Protein AF-A0A1J3GB90-F1 (afdb_monomer_lite)

Secondary structure (DSSP, 8-state):
--------S------------PPPTTPPPTT--TTS-S-SSPP-TT-HHHHHHHHHHHHHHTT-THHHHS-S---

Organism: Noccaea caerulescens (NCBI:txid107243)

Sequence (75 aa):
MSIDGVNLQEVIPQGGAPPLLAPSPYSLHPSDNPGALITSVLLRGDNYSKWATKLSNSLQAKQKLGFIDGTVLKP

Foldseek 3Di:
DDDDDDDPPDDDPPDPDDPPPDPQLPDDDPPDDPPDDLFPDDDDPPCCVVVVVRNCVSCVVVVNNCVVVVVRPDD

pLDDT: mean 74.68, std 18.58, range [35.75, 95.0]

Structure (mmCIF, N/CA/C/O backbone):
data_AF-A0A1J3GB90-F1
#
_entry.id   AF-A0A1J3GB90-F1
#
loop_
_atom_site.group_PDB
_atom_site.id
_atom_site.type_symbol
_atom_site.label_atom_id
_atom_site.label_alt_id
_atom_site.label_comp_id
_atom_site.label_asym_id
_atom_site.label_entity_id
_atom_site.label_seq_id
_atom_site.pdbx_PDB_ins_code
_atom_site.Cartn_x
_atom_site.Cartn_y
_atom_site.Cartn_z
_atom_site.occupancy
_atom_site.B_iso_or_equiv
_atom_site.auth_seq_id
_atom_site.auth_comp_id
_atom_site.auth_asym_id
_atom_site.auth_atom_id
_atom_site.pdbx_PDB_model_num
ATOM 1 N N . MET A 1 1 ? -24.873 32.667 58.688 1.00 37.22 1 MET A N 1
ATOM 2 C CA . MET A 1 1 ? -23.551 32.132 58.308 1.00 37.22 1 MET A CA 1
ATOM 3 C C . MET A 1 1 ? -23.786 30.937 57.399 1.00 37.22 1 MET A C 1
ATOM 5 O O . MET A 1 1 ? -24.411 29.986 57.842 1.00 37.22 1 MET A O 1
ATOM 9 N N . SER A 1 2 ? -23.384 31.070 56.131 1.00 43.00 2 SER A N 1
ATOM 10 C CA . SER A 1 2 ? -23.034 29.994 55.176 1.00 43.00 2 SER A CA 1
ATOM 11 C C . SER A 1 2 ? -22.090 28.965 55.818 1.00 43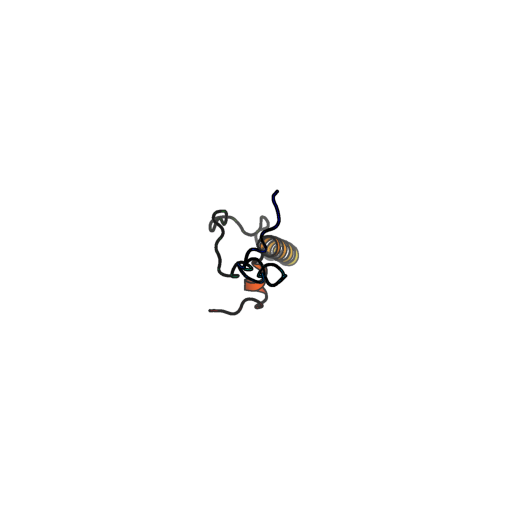.00 2 SER A C 1
ATOM 13 O O . SER A 1 2 ? -21.425 29.337 56.780 1.00 43.00 2 SER A O 1
ATOM 15 N N . ILE A 1 3 ? -21.890 27.718 55.386 1.00 45.03 3 ILE A N 1
ATOM 16 C CA . ILE A 1 3 ? -22.077 26.898 54.163 1.00 45.03 3 ILE A CA 1
ATOM 17 C C . ILE A 1 3 ? -21.979 25.424 54.681 1.00 45.03 3 ILE A C 1
ATOM 19 O O . ILE A 1 3 ? -21.530 25.222 55.803 1.00 45.03 3 ILE A O 1
ATOM 23 N N . ASP A 1 4 ? -22.486 24.357 54.063 1.00 48.44 4 ASP A N 1
ATOM 24 C CA . ASP A 1 4 ? -22.089 23.812 52.765 1.00 48.44 4 ASP A CA 1
ATOM 25 C C . ASP A 1 4 ? -23.173 22.881 52.216 1.00 48.44 4 ASP A C 1
ATOM 27 O O . ASP A 1 4 ? -23.671 21.976 52.890 1.00 48.44 4 ASP A O 1
ATOM 31 N N . GLY A 1 5 ? -23.533 23.128 50.958 1.00 54.66 5 GLY A N 1
ATOM 32 C CA . GLY A 1 5 ? -24.448 22.300 50.196 1.00 54.66 5 GLY A CA 1
ATOM 33 C C . GLY A 1 5 ? -23.785 20.996 49.775 1.00 54.66 5 GLY A C 1
ATOM 34 O O . GLY A 1 5 ? -22.821 20.993 49.015 1.00 54.66 5 GLY A O 1
ATOM 35 N N . VAL A 1 6 ? -24.369 19.880 50.199 1.00 48.47 6 VAL A N 1
ATOM 36 C CA . VAL A 1 6 ? -24.199 18.607 49.503 1.00 48.47 6 VAL A CA 1
ATOM 37 C C . VAL A 1 6 ? -25.215 18.566 48.365 1.00 48.47 6 VAL A C 1
ATOM 39 O O . VAL A 1 6 ? -26.425 18.481 48.565 1.00 48.47 6 VAL A O 1
ATOM 42 N N . ASN A 1 7 ? -24.711 18.744 47.149 1.00 42.88 7 ASN A N 1
ATOM 43 C CA . ASN A 1 7 ? -25.489 18.662 45.926 1.00 42.88 7 ASN A CA 1
ATOM 44 C C . ASN A 1 7 ? -25.800 17.181 45.640 1.00 42.88 7 ASN A C 1
ATOM 46 O O . ASN A 1 7 ? -24.886 16.365 45.546 1.00 42.88 7 ASN A O 1
ATOM 50 N N . LEU A 1 8 ? -27.087 16.840 45.531 1.00 43.09 8 LEU A N 1
ATOM 51 C CA . LEU A 1 8 ? -27.587 15.490 45.233 1.00 43.09 8 LEU A CA 1
ATOM 52 C C . LEU A 1 8 ? -27.545 15.138 43.731 1.00 43.09 8 LEU A C 1
ATOM 54 O O . LEU A 1 8 ? -28.225 14.207 43.301 1.00 43.09 8 LEU A O 1
ATOM 58 N N . GLN A 1 9 ? -26.758 15.844 42.919 1.00 35.75 9 GLN A N 1
ATOM 59 C CA . GLN A 1 9 ? -26.527 15.462 41.531 1.00 35.75 9 GLN A CA 1
ATOM 60 C C . GLN A 1 9 ? -25.418 14.405 41.462 1.00 35.75 9 GLN A C 1
ATOM 62 O O . GLN A 1 9 ? -24.235 14.720 41.484 1.00 35.75 9 GLN A O 1
ATOM 67 N N . GLU A 1 10 ? -25.866 13.152 41.399 1.00 44.97 10 GLU A N 1
ATOM 68 C CA . GLU A 1 10 ? -25.210 12.007 40.766 1.00 44.97 10 GLU A CA 1
ATOM 69 C C . GLU A 1 10 ? -23.743 11.717 41.112 1.00 44.97 10 GLU A C 1
ATOM 71 O O . GLU A 1 10 ? -22.794 12.387 40.714 1.00 44.97 10 GLU A O 1
ATOM 76 N N . VAL A 1 11 ? -23.577 10.565 41.758 1.00 41.59 11 VAL A N 1
ATOM 77 C CA . VAL A 1 11 ? -22.371 9.742 41.742 1.00 41.59 11 VAL A CA 1
ATOM 78 C C . VAL A 1 11 ? -21.835 9.649 40.310 1.00 41.59 11 VAL A C 1
ATOM 80 O O . VAL A 1 11 ? -22.314 8.856 39.505 1.00 41.59 11 VAL A O 1
ATOM 83 N N . ILE A 1 12 ? -20.824 10.453 39.994 1.00 49.59 12 ILE A N 1
ATOM 84 C CA . ILE A 1 12 ? -20.016 10.274 38.792 1.00 49.59 12 ILE A CA 1
ATOM 85 C C . ILE A 1 12 ? -19.206 8.997 39.045 1.00 49.59 12 ILE A C 1
ATOM 87 O O . ILE A 1 12 ? -18.383 8.993 39.970 1.00 49.59 12 ILE A O 1
ATOM 91 N N . PRO A 1 13 ? -19.388 7.895 38.295 1.00 42.91 13 PRO A N 1
ATOM 92 C CA . PRO A 1 13 ? -18.374 6.864 38.322 1.00 42.91 13 PRO A CA 1
ATOM 93 C C . PRO A 1 13 ? -17.094 7.515 37.796 1.00 42.91 13 PRO A C 1
ATOM 95 O O . PRO A 1 13 ? -17.066 8.062 36.694 1.00 42.91 13 PRO A O 1
ATOM 98 N N . GLN A 1 14 ? -16.034 7.468 38.601 1.00 48.06 14 GLN A N 1
ATOM 99 C CA . GLN A 1 14 ? -14.658 7.694 38.166 1.00 48.06 14 GLN A CA 1
ATOM 100 C C . GLN A 1 14 ? -14.293 6.556 37.194 1.00 48.06 14 GLN A C 1
ATOM 102 O O . GLN A 1 14 ? -13.582 5.616 37.537 1.00 48.06 14 GLN A O 1
ATOM 107 N N . GLY A 1 15 ? -14.903 6.569 36.012 1.00 39.31 15 GLY A N 1
ATOM 108 C CA . GLY A 1 15 ? -14.733 5.606 34.940 1.00 39.31 15 GLY A CA 1
ATOM 109 C C . GLY A 1 15 ? -13.917 6.279 33.858 1.00 39.31 15 GLY A C 1
ATOM 110 O O . GLY A 1 15 ? -14.321 7.323 33.349 1.00 39.31 15 GLY A O 1
ATOM 111 N N . GLY A 1 16 ? -12.747 5.709 33.558 1.00 44.91 16 GLY A N 1
ATOM 112 C CA . GLY A 1 16 ? -11.869 6.185 32.497 1.00 44.91 16 GLY A CA 1
ATOM 113 C C . GLY A 1 16 ? -12.670 6.513 31.243 1.00 44.91 16 GLY A C 1
ATOM 114 O O . GLY A 1 16 ? -13.635 5.814 30.928 1.00 44.91 16 GLY A O 1
ATOM 115 N N . ALA A 1 17 ? -12.291 7.610 30.585 1.00 47.94 17 ALA A N 1
ATOM 116 C CA . ALA A 1 17 ? -12.933 8.076 29.366 1.00 47.94 17 ALA A CA 1
ATOM 117 C C . ALA A 1 17 ? -13.313 6.878 28.474 1.00 47.94 17 ALA A C 1
ATOM 119 O O . ALA A 1 17 ? -12.471 5.984 28.308 1.00 47.94 17 ALA A O 1
ATOM 120 N N . PRO A 1 18 ? -14.538 6.826 27.906 1.00 53.16 18 PRO A N 1
ATOM 121 C CA . PRO A 1 18 ? -14.834 5.836 26.875 1.00 53.16 18 PRO A CA 1
ATOM 122 C C . PRO A 1 18 ? -13.681 5.896 25.870 1.00 53.16 18 PRO A C 1
ATOM 124 O O . PRO A 1 18 ? -13.243 7.017 25.583 1.00 53.16 18 PRO A O 1
ATOM 127 N N . PRO A 1 19 ? -13.133 4.757 25.395 1.00 57.00 19 PRO A N 1
ATOM 128 C CA . PRO A 1 19 ? -12.039 4.792 24.437 1.00 57.00 19 PRO A CA 1
ATOM 129 C C . PRO A 1 19 ? -12.520 5.695 23.316 1.00 57.00 19 PRO A C 1
ATOM 131 O O . PRO A 1 19 ? -13.511 5.357 22.669 1.00 57.00 19 PRO A O 1
ATOM 134 N N . LEU A 1 20 ? -11.924 6.888 23.214 1.00 56.03 20 LEU A N 1
ATOM 135 C CA . LEU A 1 20 ? -12.349 7.942 22.303 1.00 56.03 20 LEU A CA 1
ATOM 136 C C . LEU A 1 20 ? -12.448 7.268 20.947 1.00 56.03 20 LE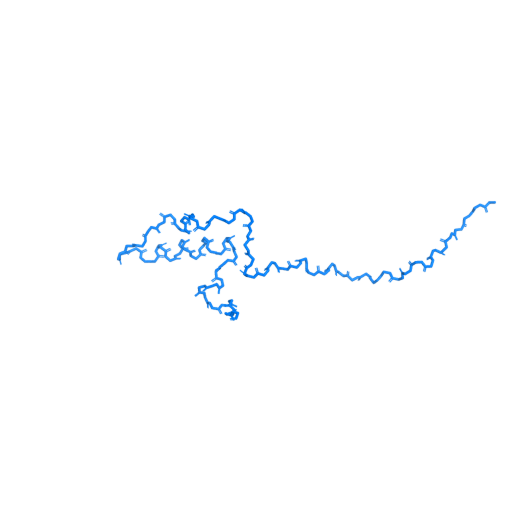U A C 1
ATOM 138 O O . LEU A 1 20 ? -11.421 6.818 20.444 1.00 56.03 20 LEU A O 1
ATOM 142 N N . LEU A 1 21 ? -13.689 7.053 20.499 1.00 61.59 21 LEU A N 1
ATOM 143 C CA . LEU A 1 21 ? -14.079 5.980 19.587 1.00 61.59 21 LEU A CA 1
ATOM 144 C C . LEU A 1 21 ? -12.997 5.779 18.535 1.00 61.59 21 LEU A C 1
ATOM 146 O O . LEU A 1 21 ? -12.792 6.664 17.702 1.00 61.59 21 LEU A O 1
ATOM 150 N N . ALA A 1 22 ? -12.259 4.665 18.624 1.00 64.69 22 ALA A N 1
ATOM 151 C CA . ALA A 1 22 ? -11.234 4.376 17.636 1.00 64.69 22 ALA A CA 1
ATOM 152 C C . ALA A 1 22 ? -11.914 4.480 16.263 1.00 64.69 22 ALA A C 1
ATOM 154 O O . ALA A 1 22 ? -12.974 3.869 16.075 1.00 64.69 22 ALA A O 1
ATOM 155 N N . PRO A 1 23 ? -11.397 5.319 15.350 1.00 70.56 23 PRO A N 1
ATOM 156 C CA . PRO A 1 23 ? -12.054 5.540 14.078 1.00 70.56 23 PRO A CA 1
ATOM 157 C C . PRO A 1 23 ? -12.237 4.184 13.401 1.00 70.56 23 PRO A C 1
ATOM 159 O O . PRO A 1 23 ? -11.305 3.379 13.357 1.00 70.56 23 PRO A O 1
ATOM 162 N N . SER A 1 24 ? -13.454 3.920 12.916 1.00 80.25 24 SER A N 1
ATOM 163 C CA . SER A 1 24 ? -13.722 2.713 12.135 1.00 80.25 24 SER A CA 1
ATOM 164 C C . SER A 1 24 ? -12.653 2.588 11.044 1.00 80.25 24 SER A C 1
ATOM 166 O O . SER A 1 24 ? -12.314 3.600 10.422 1.00 80.25 24 SER A O 1
ATOM 168 N N . PRO A 1 25 ? -12.122 1.385 10.763 1.00 78.19 25 PRO A N 1
ATOM 169 C CA . PRO A 1 25 ? -11.150 1.210 9.683 1.00 78.19 25 PRO A CA 1
ATOM 170 C C . PRO A 1 25 ? -11.703 1.693 8.329 1.00 78.19 25 PRO A C 1
ATOM 172 O O . PRO A 1 25 ? -10.941 2.096 7.451 1.00 78.19 25 PRO A O 1
ATOM 175 N N . TYR A 1 26 ? -13.032 1.726 8.190 1.00 82.25 26 TYR A N 1
ATOM 176 C CA . TYR A 1 26 ? -13.767 2.222 7.026 1.00 82.25 26 TYR A CA 1
ATOM 177 C C . TYR A 1 26 ? -13.994 3.737 7.005 1.00 82.25 26 TYR A C 1
ATOM 179 O O . TYR A 1 26 ? -14.541 4.255 6.032 1.00 82.25 26 TYR A O 1
ATOM 187 N N . SER A 1 27 ? -13.587 4.462 8.046 1.00 79.94 27 SER A N 1
ATOM 188 C CA . SER A 1 27 ? -13.717 5.914 8.094 1.00 79.94 27 SER A CA 1
ATOM 189 C C . SER A 1 27 ? -12.785 6.584 7.081 1.00 79.94 27 SER A C 1
ATOM 191 O O . SER A 1 27 ? -11.597 6.256 6.960 1.00 79.94 27 SER A O 1
ATOM 193 N N . LEU A 1 28 ? -13.335 7.563 6.365 1.00 78.25 28 LEU A N 1
ATOM 194 C CA . LEU A 1 28 ? -12.592 8.475 5.502 1.00 78.25 28 LEU A CA 1
ATOM 195 C C . LEU A 1 28 ? -12.354 9.777 6.265 1.00 78.25 28 LEU A C 1
ATOM 197 O O . LEU A 1 28 ? -13.304 10.402 6.736 1.00 78.25 28 LEU A O 1
ATOM 201 N N . HIS A 1 29 ? -11.095 10.186 6.400 1.00 74.94 29 HIS A N 1
ATOM 202 C CA . HIS A 1 29 ? -10.769 11.483 6.978 1.00 74.94 29 HIS A CA 1
ATOM 203 C C . HIS A 1 29 ? -10.959 12.579 5.911 1.00 74.94 29 HIS A C 1
ATOM 205 O O . HIS A 1 29 ? -10.647 12.336 4.748 1.00 74.94 29 HIS A O 1
ATOM 211 N N . PRO A 1 30 ? -11.397 13.807 6.245 1.00 75.44 30 PRO A N 1
ATOM 212 C CA . PRO A 1 30 ? -11.541 14.887 5.258 1.00 75.44 30 PRO A CA 1
ATOM 213 C C . PRO A 1 30 ? -10.250 15.237 4.496 1.00 75.44 30 PRO A C 1
ATOM 215 O O . PRO A 1 30 ? -10.310 15.815 3.416 1.00 75.44 30 PRO A O 1
ATOM 218 N N . SER A 1 31 ? -9.080 14.888 5.045 1.00 76.00 31 SER A N 1
ATOM 219 C CA . SER A 1 31 ? -7.778 15.044 4.376 1.00 76.00 31 SER A CA 1
ATOM 220 C C . SER A 1 31 ? -7.336 13.820 3.562 1.00 76.00 31 SER A C 1
ATOM 222 O O . SER A 1 31 ? -6.255 13.842 2.968 1.00 76.00 31 SER A O 1
ATOM 224 N N . ASP A 1 32 ? -8.124 12.742 3.531 1.00 78.25 32 ASP A N 1
ATOM 225 C CA . ASP A 1 32 ? -7.849 11.608 2.659 1.00 78.25 32 ASP A CA 1
ATOM 226 C C . ASP A 1 32 ? -8.071 12.019 1.203 1.00 78.25 32 ASP A C 1
ATOM 228 O O . ASP A 1 32 ? -9.181 12.321 0.777 1.00 78.25 32 ASP A O 1
ATOM 232 N N . ASN A 1 33 ? -6.992 11.998 0.422 1.00 80.19 33 ASN A N 1
ATOM 233 C CA . ASN A 1 33 ? -7.045 12.241 -1.011 1.00 80.19 33 ASN A CA 1
ATOM 234 C C . ASN A 1 33 ? -7.087 10.898 -1.768 1.00 80.19 33 ASN A C 1
ATOM 236 O O . ASN A 1 33 ? -6.042 10.249 -1.880 1.00 80.19 33 ASN A O 1
ATOM 240 N N . PRO A 1 34 ? -8.246 10.472 -2.308 1.00 73.31 34 PRO A N 1
ATOM 241 C CA . PRO A 1 34 ? -8.357 9.227 -3.070 1.00 73.31 34 PRO A CA 1
ATOM 242 C C . PRO A 1 34 ? -7.573 9.249 -4.394 1.00 73.31 34 PRO A C 1
ATOM 244 O O . PRO A 1 34 ? -7.299 8.190 -4.948 1.00 73.31 34 PRO A O 1
ATOM 247 N N . GLY A 1 35 ? -7.184 10.429 -4.892 1.00 78.56 35 GLY A N 1
ATOM 248 C CA . GLY A 1 35 ? -6.338 10.587 -6.078 1.00 78.56 35 GLY A CA 1
ATOM 249 C C . GLY A 1 35 ? -4.836 10.665 -5.783 1.00 78.56 35 GLY A C 1
ATOM 250 O O . GLY A 1 35 ? -4.040 10.750 -6.717 1.00 78.56 35 GLY A O 1
ATOM 251 N N . ALA A 1 36 ? -4.421 10.661 -4.512 1.00 83.19 36 ALA A N 1
ATOM 252 C CA . ALA A 1 36 ? -3.006 10.704 -4.159 1.00 83.19 36 ALA A CA 1
ATOM 253 C C . ALA A 1 36 ? -2.342 9.333 -4.338 1.00 83.19 36 ALA A C 1
ATOM 255 O O . ALA A 1 36 ? -2.888 8.297 -3.955 1.00 83.19 36 ALA A O 1
ATOM 256 N N . LEU A 1 37 ? -1.114 9.333 -4.863 1.00 82.69 37 LEU A N 1
ATOM 257 C CA . LEU A 1 37 ? -0.297 8.125 -4.925 1.00 82.69 37 LEU A CA 1
ATOM 258 C C . LEU A 1 37 ? -0.009 7.613 -3.509 1.00 82.69 37 LEU A C 1
ATOM 260 O O . LEU A 1 37 ? 0.524 8.341 -2.672 1.00 82.69 37 LEU A O 1
ATOM 264 N N . ILE A 1 38 ? -0.312 6.335 -3.261 1.00 84.50 38 ILE A N 1
ATOM 265 C CA . ILE A 1 38 ? -0.051 5.689 -1.965 1.00 84.50 38 ILE A CA 1
ATOM 266 C C . ILE A 1 38 ? 1.461 5.593 -1.712 1.00 84.50 38 ILE A C 1
ATOM 268 O O . ILE A 1 38 ? 1.914 5.728 -0.584 1.00 84.50 38 ILE A O 1
ATOM 272 N N . THR A 1 39 ? 2.268 5.396 -2.752 1.00 85.44 39 THR A N 1
ATOM 273 C CA . THR A 1 39 ? 3.732 5.343 -2.658 1.00 85.44 39 THR A CA 1
ATOM 274 C C . THR A 1 39 ? 4.362 6.150 -3.787 1.00 85.44 39 THR A C 1
ATOM 276 O O . THR A 1 39 ? 3.863 6.155 -4.910 1.00 85.44 39 THR A O 1
ATOM 279 N N . SER A 1 40 ? 5.479 6.824 -3.498 1.00 85.69 40 SER A N 1
ATOM 280 C CA . SER A 1 40 ? 6.284 7.531 -4.503 1.00 85.69 40 SER A CA 1
ATOM 281 C C . SER A 1 40 ? 7.127 6.591 -5.370 1.00 85.69 40 SER A C 1
ATOM 283 O O 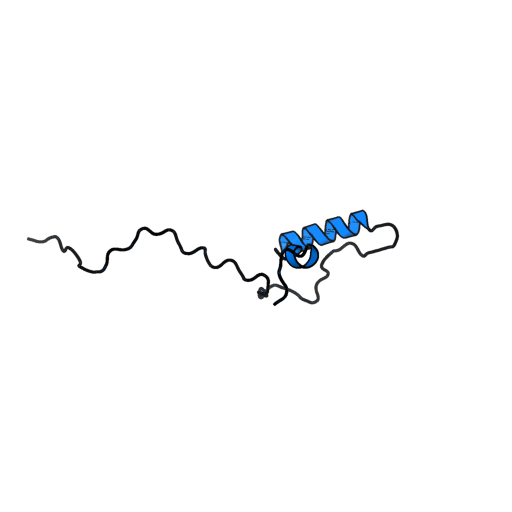. SER A 1 40 ? 7.631 6.993 -6.415 1.00 85.69 40 SER A O 1
ATOM 285 N N . VAL A 1 41 ? 7.292 5.333 -4.951 1.00 89.56 41 VAL A N 1
ATOM 286 C CA . VAL A 1 41 ? 7.959 4.294 -5.742 1.00 89.56 41 VAL A CA 1
ATOM 287 C C . VAL A 1 41 ? 6.898 3.575 -6.560 1.00 89.56 41 VAL A C 1
ATOM 289 O O . VAL A 1 41 ? 6.003 2.967 -5.986 1.00 89.56 41 VAL A O 1
ATOM 292 N N . LEU A 1 42 ? 7.009 3.616 -7.886 1.00 90.06 42 LEU A N 1
ATOM 293 C CA . LEU A 1 42 ? 6.161 2.831 -8.785 1.00 90.06 42 LEU A CA 1
ATOM 294 C C . LEU A 1 42 ? 6.681 1.398 -8.888 1.00 90.06 42 LEU A C 1
ATOM 296 O O . LEU A 1 42 ? 7.894 1.192 -8.939 1.00 90.06 42 LEU A O 1
ATOM 300 N N . LEU A 1 43 ? 5.775 0.420 -8.934 1.00 90.69 43 LEU A N 1
ATOM 301 C CA . LEU A 1 43 ? 6.146 -0.982 -9.109 1.00 90.69 43 LEU A CA 1
ATOM 302 C C . LEU A 1 43 ? 6.734 -1.199 -10.509 1.00 90.69 43 LEU A C 1
ATOM 304 O O . LEU A 1 43 ? 6.131 -0.850 -11.521 1.00 90.69 43 LEU A O 1
ATOM 308 N N . ARG A 1 44 ? 7.919 -1.796 -10.540 1.00 89.50 44 ARG A N 1
ATOM 309 C CA . ARG A 1 44 ? 8.650 -2.269 -11.712 1.00 89.50 44 ARG A CA 1
ATOM 310 C C . ARG A 1 44 ? 9.080 -3.709 -11.427 1.00 89.50 44 ARG A C 1
ATOM 312 O O . ARG A 1 44 ? 9.213 -4.091 -10.267 1.00 89.50 44 ARG A O 1
ATOM 319 N N . GLY A 1 45 ? 9.293 -4.509 -12.469 1.00 89.81 45 GLY A N 1
ATOM 320 C CA . GLY A 1 45 ? 9.581 -5.941 -12.319 1.00 89.81 45 GLY A CA 1
ATOM 321 C C . GLY A 1 45 ? 10.738 -6.275 -11.363 1.00 89.81 45 GLY A C 1
ATOM 322 O O . GLY A 1 45 ? 10.703 -7.303 -10.702 1.00 89.81 45 GLY A O 1
ATOM 323 N N . ASP A 1 46 ? 11.724 -5.393 -11.230 1.00 95.00 46 ASP A N 1
ATOM 324 C CA . ASP A 1 46 ? 12.938 -5.578 -10.432 1.00 95.00 46 ASP A CA 1
ATOM 325 C C . ASP A 1 46 ? 12.897 -4.930 -9.035 1.00 95.00 46 ASP A C 1
ATOM 327 O O . ASP A 1 46 ? 13.801 -5.147 -8.229 1.00 95.00 46 ASP A O 1
ATOM 331 N N . ASN A 1 47 ? 11.874 -4.131 -8.709 1.00 94.94 47 ASN A N 1
ATOM 332 C CA . ASN A 1 47 ? 11.890 -3.275 -7.516 1.00 94.94 47 ASN A CA 1
ATOM 333 C C . ASN A 1 47 ? 10.867 -3.654 -6.433 1.00 94.94 47 ASN A C 1
ATOM 335 O O . ASN A 1 47 ? 10.666 -2.877 -5.492 1.00 94.94 47 ASN A O 1
ATOM 339 N N . TYR A 1 48 ? 10.259 -4.839 -6.538 1.00 94.00 48 TYR A N 1
ATOM 340 C CA . TYR A 1 48 ? 9.164 -5.283 -5.671 1.00 94.00 48 TYR A CA 1
ATOM 341 C C . TYR A 1 48 ? 9.449 -5.073 -4.177 1.00 94.00 48 TYR A C 1
ATOM 343 O O . TYR A 1 48 ? 8.632 -4.484 -3.479 1.00 94.00 48 TYR A O 1
ATOM 351 N N . SER A 1 49 ? 10.629 -5.468 -3.686 1.00 94.25 49 SER A N 1
ATOM 352 C CA . SER A 1 49 ? 10.992 -5.341 -2.262 1.00 94.25 49 SER A CA 1
ATOM 353 C C . SER A 1 49 ? 10.956 -3.887 -1.760 1.00 94.25 49 SER A C 1
ATOM 355 O O . SER A 1 49 ? 10.380 -3.570 -0.712 1.00 94.25 49 SER A O 1
ATOM 357 N N . LYS A 1 50 ? 11.507 -2.962 -2.555 1.00 94.31 50 LYS A N 1
ATOM 358 C CA . LYS A 1 50 ? 11.508 -1.528 -2.246 1.00 94.31 50 LYS A CA 1
ATOM 359 C C . LYS A 1 50 ? 10.103 -0.936 -2.346 1.00 94.31 50 LYS A C 1
ATOM 361 O O . LYS A 1 50 ? 9.722 -0.130 -1.498 1.00 94.31 50 LYS A O 1
ATOM 366 N N . TRP A 1 51 ? 9.348 -1.332 -3.368 1.00 94.69 51 TRP A N 1
ATOM 367 C CA . TRP A 1 51 ? 7.963 -0.913 -3.559 1.00 94.69 51 TRP A CA 1
ATOM 368 C C . TRP A 1 51 ? 7.072 -1.363 -2.393 1.00 94.69 51 TRP A C 1
ATOM 370 O O . TRP A 1 51 ? 6.410 -0.524 -1.788 1.00 94.69 51 TRP A O 1
ATOM 380 N N . ALA A 1 52 ? 7.129 -2.644 -2.021 1.00 92.81 52 ALA A N 1
ATOM 381 C CA . ALA A 1 52 ? 6.323 -3.238 -0.959 1.00 92.81 52 ALA A CA 1
ATOM 382 C C . ALA A 1 52 ? 6.590 -2.560 0.390 1.00 92.81 52 ALA A C 1
ATOM 384 O O . ALA A 1 52 ? 5.657 -2.147 1.069 1.00 92.81 52 ALA A O 1
ATOM 385 N N . THR A 1 53 ? 7.861 -2.333 0.733 1.00 93.88 53 THR A N 1
ATOM 386 C CA . THR A 1 53 ? 8.231 -1.635 1.975 1.00 93.88 53 THR A CA 1
ATOM 387 C C . THR A 1 53 ? 7.654 -0.216 2.023 1.00 93.88 53 THR A C 1
ATOM 389 O O . THR A 1 53 ? 7.130 0.224 3.046 1.00 93.88 53 THR A O 1
ATOM 392 N N . LYS A 1 54 ? 7.729 0.526 0.909 1.00 93.00 54 LYS A N 1
ATOM 393 C CA . LYS A 1 54 ? 7.193 1.893 0.835 1.00 93.00 54 LYS A CA 1
ATOM 394 C C . LYS A 1 54 ? 5.667 1.923 0.869 1.00 93.00 54 LYS A C 1
ATOM 396 O O . LYS A 1 54 ? 5.111 2.805 1.520 1.00 93.00 54 LYS A O 1
ATOM 401 N N . LEU A 1 55 ? 5.011 0.962 0.221 1.00 92.38 55 LEU A N 1
ATOM 402 C CA . LEU A 1 55 ? 3.563 0.799 0.275 1.00 92.38 55 LEU A CA 1
ATOM 403 C C . LEU A 1 55 ? 3.096 0.514 1.709 1.00 92.38 55 LEU A C 1
ATOM 405 O O . LEU A 1 55 ? 2.253 1.249 2.219 1.00 92.38 55 LEU A O 1
ATOM 409 N N . SER A 1 56 ? 3.686 -0.481 2.378 1.00 92.38 56 SER A N 1
ATOM 410 C CA . SER A 1 56 ? 3.330 -0.848 3.753 1.00 92.38 56 SER A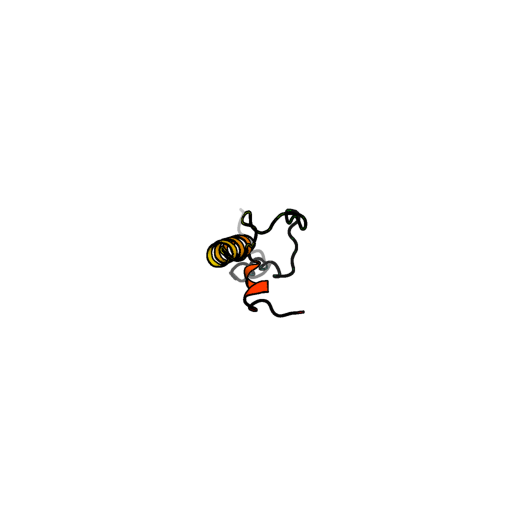 CA 1
ATOM 411 C C . SER A 1 56 ? 3.523 0.315 4.725 1.00 92.38 56 SER A C 1
ATOM 413 O O . SER A 1 56 ? 2.608 0.627 5.480 1.00 92.38 56 SER A O 1
ATOM 415 N N . ASN A 1 57 ? 4.652 1.030 4.656 1.00 91.38 57 ASN A N 1
ATOM 416 C CA . ASN A 1 57 ? 4.902 2.184 5.529 1.00 91.38 57 ASN A CA 1
ATOM 417 C C . ASN A 1 57 ? 3.877 3.309 5.324 1.00 91.38 57 ASN A C 1
ATOM 419 O O . ASN A 1 57 ? 3.416 3.911 6.293 1.00 91.38 57 ASN A O 1
ATOM 423 N N . SER A 1 58 ? 3.505 3.594 4.073 1.00 90.25 58 SER A N 1
ATOM 424 C CA . SER A 1 58 ? 2.497 4.614 3.769 1.00 90.25 58 SER A CA 1
ATOM 425 C C . SER A 1 58 ? 1.116 4.223 4.297 1.00 90.25 58 SER A C 1
ATOM 427 O O . SER A 1 58 ? 0.434 5.024 4.935 1.00 90.25 58 SER A O 1
ATOM 429 N N . LEU A 1 59 ? 0.719 2.961 4.109 1.00 89.44 59 LEU A N 1
ATOM 430 C CA . LEU A 1 59 ? -0.544 2.447 4.633 1.00 89.44 59 LEU A CA 1
ATOM 431 C C . LEU A 1 59 ? -0.561 2.420 6.163 1.00 89.44 59 LEU A C 1
ATOM 433 O O . LEU A 1 59 ? -1.569 2.787 6.763 1.00 89.44 59 LEU A O 1
ATOM 437 N N . GLN A 1 60 ? 0.547 2.046 6.801 1.00 88.25 60 GLN A N 1
ATOM 438 C CA . GLN A 1 60 ? 0.683 2.055 8.255 1.00 88.25 60 GLN A CA 1
ATOM 439 C C . GLN A 1 60 ? 0.545 3.471 8.826 1.00 88.25 60 GLN A C 1
ATOM 441 O O . GLN A 1 60 ? -0.194 3.660 9.789 1.00 88.25 60 GLN A O 1
ATOM 446 N N . ALA A 1 61 ? 1.166 4.474 8.195 1.00 86.94 61 ALA A N 1
ATOM 447 C CA . ALA A 1 61 ? 1.028 5.878 8.594 1.00 86.94 61 ALA A CA 1
ATOM 448 C C . ALA A 1 61 ? -0.425 6.380 8.514 1.00 86.94 61 ALA A C 1
ATOM 450 O O . ALA A 1 61 ? -0.819 7.264 9.270 1.00 86.94 61 ALA A O 1
ATOM 451 N N . LYS A 1 62 ? -1.236 5.790 7.628 1.00 84.12 62 LYS A N 1
ATOM 452 C CA . LYS A 1 62 ? -2.665 6.090 7.481 1.00 84.12 62 LYS A CA 1
ATOM 453 C C . LYS A 1 62 ? -3.582 5.166 8.290 1.00 84.12 62 LYS A C 1
ATOM 455 O O . LYS A 1 62 ? -4.793 5.275 8.146 1.00 84.12 62 LYS A O 1
ATOM 460 N N . GLN A 1 63 ? -3.033 4.241 9.086 1.00 85.38 63 GLN A N 1
ATOM 461 C CA . GLN A 1 63 ? -3.780 3.175 9.773 1.00 85.38 63 GLN A CA 1
ATOM 462 C C . GLN A 1 63 ? -4.624 2.299 8.822 1.00 85.38 63 GLN A C 1
ATOM 464 O O . GLN A 1 63 ? -5.662 1.764 9.194 1.00 85.38 63 GLN A O 1
ATOM 469 N N . LYS A 1 64 ? -4.171 2.135 7.573 1.00 86.06 64 LYS A N 1
ATOM 470 C CA . LYS A 1 64 ? -4.842 1.357 6.516 1.00 86.06 64 LYS A CA 1
AT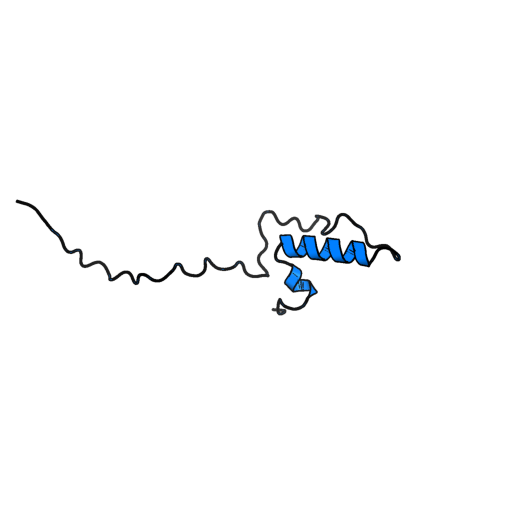OM 471 C C . LYS A 1 64 ? -4.075 0.093 6.114 1.00 86.06 64 LYS A C 1
ATOM 473 O O . LYS A 1 64 ? -4.441 -0.557 5.140 1.00 86.06 64 LYS A O 1
ATOM 478 N N . LEU A 1 65 ? -3.028 -0.286 6.855 1.00 88.31 65 LEU A N 1
ATOM 479 C CA . LEU A 1 65 ? -2.301 -1.540 6.605 1.00 88.31 65 LEU A CA 1
ATOM 480 C C . LEU A 1 65 ? -3.225 -2.762 6.720 1.00 88.31 65 LEU A C 1
ATOM 482 O O . LEU A 1 65 ? -3.083 -3.721 5.968 1.00 88.31 65 LEU A O 1
ATOM 486 N N . GLY A 1 66 ? -4.245 -2.656 7.574 1.00 86.25 66 GLY A N 1
ATOM 487 C CA . GLY A 1 66 ? -5.176 -3.742 7.832 1.00 86.25 66 GLY A CA 1
ATOM 488 C C . GLY A 1 66 ? -5.979 -4.232 6.622 1.00 86.25 66 GLY A C 1
ATOM 489 O O . GLY A 1 66 ? -6.473 -5.357 6.600 1.00 86.25 66 GLY A O 1
ATOM 490 N N . PHE A 1 67 ? -6.084 -3.399 5.583 1.00 86.50 67 PHE A N 1
ATOM 491 C CA . PHE A 1 67 ? -6.741 -3.753 4.326 1.00 86.50 67 PHE A CA 1
ATOM 492 C C . PHE A 1 67 ? -5.908 -4.689 3.446 1.00 86.50 67 PHE A C 1
ATOM 494 O O . PHE A 1 67 ? -6.474 -5.353 2.582 1.00 86.50 67 PHE A O 1
ATOM 501 N N . ILE A 1 68 ? -4.583 -4.717 3.628 1.00 88.81 68 ILE A N 1
ATOM 502 C CA . ILE A 1 68 ? -3.687 -5.564 2.830 1.00 88.81 68 ILE A CA 1
ATOM 503 C C . ILE A 1 68 ? -3.275 -6.840 3.562 1.00 88.81 68 ILE A C 1
ATOM 505 O O . ILE A 1 68 ? -3.080 -7.863 2.914 1.00 88.81 68 ILE A O 1
ATOM 509 N N . ASP A 1 69 ? -3.146 -6.791 4.889 1.00 87.50 69 ASP A N 1
ATOM 510 C CA . ASP A 1 69 ? -2.758 -7.950 5.703 1.00 87.50 69 ASP A CA 1
ATOM 511 C C . ASP A 1 69 ? -3.958 -8.818 6.127 1.00 87.50 69 ASP A C 1
ATOM 513 O O . ASP A 1 69 ? -3.771 -9.926 6.626 1.00 87.50 69 ASP A O 1
ATOM 517 N N . GLY A 1 70 ? -5.185 -8.338 5.893 1.00 85.69 70 GLY A N 1
ATOM 518 C CA . GLY A 1 70 ? -6.423 -9.050 6.205 1.00 85.69 70 GLY A CA 1
ATOM 519 C C . GLY A 1 70 ? -6.893 -8.909 7.654 1.00 85.69 70 GLY A C 1
ATOM 520 O O . GLY A 1 70 ? -7.860 -9.563 8.037 1.00 85.69 70 GLY A O 1
ATOM 521 N N . THR A 1 71 ? -6.258 -8.058 8.464 1.00 88.88 71 THR A N 1
ATOM 522 C CA . THR A 1 71 ? -6.715 -7.770 9.835 1.00 88.88 71 THR A CA 1
ATOM 523 C C . THR A 1 71 ? -8.020 -6.971 9.864 1.00 88.88 71 THR A C 1
ATOM 525 O O . THR A 1 71 ? -8.763 -7.044 10.842 1.00 88.88 71 THR A O 1
ATOM 528 N N . VAL A 1 72 ? -8.342 -6.241 8.790 1.00 87.94 72 VAL A N 1
ATOM 529 C CA . VAL A 1 72 ? -9.641 -5.580 8.611 1.00 87.94 72 VAL A CA 1
ATOM 530 C C . VAL A 1 72 ? -10.609 -6.533 7.906 1.00 87.94 72 VAL A C 1
ATOM 532 O O . VAL A 1 72 ? -10.454 -6.849 6.726 1.00 87.94 72 VAL A O 1
ATOM 535 N N . LEU A 1 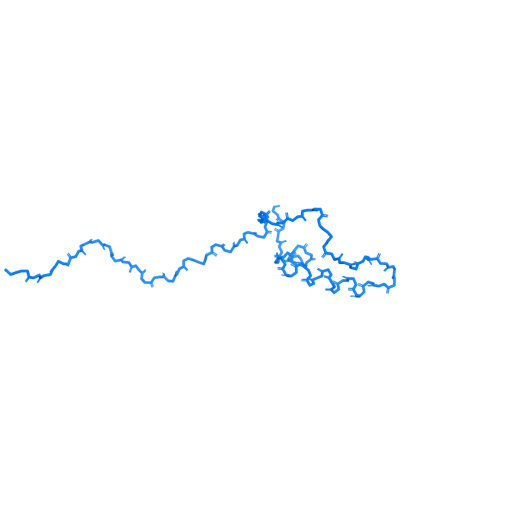73 ? -11.630 -6.979 8.641 1.00 85.19 73 LEU A N 1
ATOM 536 C CA . LEU A 1 73 ? -12.665 -7.885 8.143 1.00 85.19 73 LEU A CA 1
ATOM 537 C C . LEU A 1 73 ? -13.602 -7.174 7.179 1.00 85.19 73 LEU A C 1
ATOM 539 O O . LEU A 1 73 ? -14.207 -6.183 7.565 1.00 85.19 73 LEU A O 1
ATOM 543 N N . LYS A 1 74 ? -13.779 -7.731 5.976 1.00 79.31 74 LYS A N 1
ATOM 544 C CA . LYS A 1 74 ? -14.768 -7.273 4.989 1.00 79.31 74 LYS A CA 1
ATOM 545 C C . LYS A 1 74 ? -16.149 -7.056 5.656 1.00 79.31 74 LYS A C 1
ATOM 547 O O . LYS A 1 74 ? -16.563 -7.934 6.415 1.00 79.31 74 LYS A O 1
ATOM 552 N N . PRO A 1 75 ? -16.843 -5.940 5.359 1.00 75.50 75 PRO A N 1
ATOM 553 C CA . PRO A 1 75 ? -18.197 -5.701 5.847 1.00 75.50 75 PRO A CA 1
ATOM 554 C C . PRO A 1 75 ? -19.221 -6.640 5.199 1.00 75.50 75 PRO A C 1
ATOM 556 O O . PRO A 1 75 ? -18.963 -7.131 4.069 1.00 75.50 75 PRO A O 1
#

Radius of gyration: 23.61 Å; chains: 1; bounding box: 40×41×71 Å

InterPro domains:
  IPR029472 Retrotransposon Copia-like, N-terminal [PF14244] (29-75)